Protein AF-A0A9W8L5I8-F1 (afdb_monomer_lite)

InterPro domains:
  IPR013087 Zinc finger C2H2-type [PS00028] (6-27)

Organism: NCBI:txid417178

pLDDT: mean 70.94, std 17.39, range [49.97, 94.31]

Secondary structure (DSSP, 8-state):
---EE-TTT--EESSHHHHHHHHHHHH-PPP----TT---------------------------------

Radius of gyration: 31.24 Å; chains: 1; bounding box: 40×43×78 Å

Foldseek 3Di:
DDWDADPVPRDIDPDPVVNQVCCCPVVVDPDPPVPVDPPPPPPDDDDDDDDDDDDDDDDDDDDDDDDDDD

Structure (mmCIF, N/CA/C/O backbone):
data_AF-A0A9W8L5I8-F1
#
_entry.id   AF-A0A9W8L5I8-F1
#
loop_
_atom_site.group_PDB
_atom_site.id
_atom_site.type_symbol
_atom_site.label_atom_id
_atom_site.label_alt_id
_atom_site.label_comp_id
_atom_site.label_asym_id
_atom_site.label_entity_id
_atom_site.label_seq_id
_atom_site.pdbx_PDB_ins_code
_atom_site.Cartn_x
_atom_site.Cartn_y
_atom_site.Cartn_z
_atom_site.occupancy
_atom_site.B_iso_or_equiv
_atom_site.auth_seq_id
_atom_site.auth_comp_id
_atom_site.auth_asym_id
_atom_site.auth_atom_id
_atom_site.pdbx_PDB_model_num
ATOM 1 N N . MET A 1 1 ? 12.778 -4.118 -17.324 1.00 70.88 1 MET A N 1
ATOM 2 C CA . MET A 1 1 ? 12.193 -3.170 -16.352 1.00 70.88 1 MET A CA 1
ATOM 3 C C . MET A 1 1 ? 11.181 -3.928 -15.513 1.00 70.88 1 MET A C 1
ATOM 5 O O . MET A 1 1 ? 10.287 -4.538 -16.084 1.00 70.88 1 MET A O 1
ATOM 9 N N . THR A 1 2 ? 11.363 -3.986 -14.195 1.00 85.50 2 THR A N 1
ATOM 10 C CA . THR A 1 2 ? 10.406 -4.621 -13.274 1.00 85.50 2 THR A CA 1
ATOM 11 C C . THR A 1 2 ? 9.534 -3.537 -12.659 1.00 85.50 2 THR A C 1
ATOM 13 O O . THR A 1 2 ? 10.059 -2.695 -11.941 1.00 85.50 2 THR A O 1
ATOM 16 N N . VAL A 1 3 ? 8.231 -3.557 -12.934 1.00 91.31 3 VAL A N 1
ATOM 17 C CA . VAL A 1 3 ? 7.270 -2.583 -12.393 1.00 91.31 3 VAL A CA 1
ATOM 18 C C . VAL A 1 3 ? 6.542 -3.147 -11.173 1.00 91.31 3 VAL A C 1
ATOM 20 O O . VAL A 1 3 ? 6.274 -4.349 -11.102 1.00 91.31 3 VAL A O 1
ATOM 23 N N . PHE A 1 4 ? 6.206 -2.285 -10.214 1.00 92.19 4 PHE A N 1
ATOM 24 C CA . PHE A 1 4 ? 5.505 -2.647 -8.981 1.00 92.19 4 PHE A CA 1
ATOM 25 C C . PHE A 1 4 ? 4.092 -2.070 -8.997 1.00 92.19 4 PHE A C 1
ATOM 27 O O . PHE A 1 4 ? 3.913 -0.857 -9.036 1.00 92.19 4 PHE A O 1
ATOM 34 N N . VAL A 1 5 ? 3.080 -2.938 -8.958 1.00 93.25 5 VAL A N 1
ATOM 35 C CA . VAL A 1 5 ? 1.670 -2.532 -9.052 1.00 93.25 5 VAL A CA 1
ATOM 36 C C . VAL A 1 5 ? 0.968 -2.745 -7.716 1.00 93.25 5 VAL A C 1
ATOM 38 O O . VAL A 1 5 ? 0.960 -3.855 -7.176 1.00 93.25 5 VAL A O 1
ATOM 41 N N . CYS A 1 6 ? 0.339 -1.694 -7.193 1.00 92.00 6 CYS A N 1
ATOM 42 C CA . CYS A 1 6 ? -0.521 -1.792 -6.019 1.00 92.00 6 CYS A CA 1
ATOM 43 C C . CYS A 1 6 ? -1.840 -2.473 -6.362 1.00 92.00 6 CYS A C 1
ATOM 45 O O . CYS A 1 6 ? -2.602 -1.993 -7.188 1.00 92.00 6 CYS A O 1
ATOM 47 N N . LYS A 1 7 ? -2.152 -3.587 -5.697 1.00 89.25 7 LYS A N 1
ATOM 48 C CA . LYS A 1 7 ? -3.397 -4.330 -5.948 1.00 89.25 7 LYS A CA 1
ATOM 49 C C . LYS A 1 7 ? -4.642 -3.623 -5.413 1.00 89.25 7 LYS A C 1
ATOM 51 O O . LYS A 1 7 ? -5.732 -3.885 -5.903 1.00 89.25 7 LYS A O 1
ATOM 56 N N . SER A 1 8 ? -4.476 -2.740 -4.431 1.00 90.06 8 SER A N 1
ATOM 57 C CA . SER A 1 8 ? -5.588 -2.041 -3.785 1.00 90.06 8 SER A CA 1
ATOM 58 C C . SER A 1 8 ? -6.068 -0.836 -4.596 1.00 90.06 8 SER A C 1
ATOM 60 O O . SER A 1 8 ? -7.264 -0.587 -4.658 1.00 90.06 8 SER A O 1
ATOM 62 N N . CYS A 1 9 ? -5.152 -0.095 -5.228 1.00 93.75 9 CYS A N 1
ATOM 63 C CA . CYS A 1 9 ? -5.476 1.130 -5.972 1.00 93.75 9 CYS A CA 1
ATOM 64 C C . CYS A 1 9 ? -4.948 1.155 -7.415 1.00 93.75 9 CYS A C 1
ATOM 66 O O . CYS A 1 9 ? -5.052 2.180 -8.080 1.00 93.75 9 CYS A O 1
ATOM 68 N N . GLN A 1 10 ? -4.352 0.056 -7.889 1.00 93.12 10 GLN A N 1
ATOM 69 C CA . GLN A 1 10 ? -3.839 -0.128 -9.256 1.00 93.12 10 GLN A CA 1
ATOM 70 C C . GLN A 1 10 ? -2.783 0.900 -9.705 1.00 93.12 10 GLN A C 1
ATOM 72 O O . GLN A 1 10 ? -2.505 1.031 -10.894 1.00 93.12 10 GLN A O 1
ATOM 77 N N . LEU A 1 11 ? -2.136 1.588 -8.756 1.00 93.50 11 LEU A N 1
ATOM 78 C CA . LEU A 1 11 ? -1.019 2.489 -9.042 1.00 93.50 11 LEU A CA 1
ATOM 79 C C . LEU A 1 11 ? 0.234 1.699 -9.426 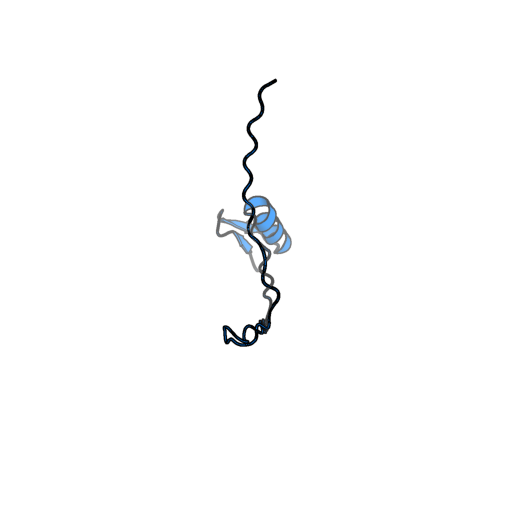1.00 93.50 11 LEU A C 1
ATOM 81 O O . LEU A 1 11 ? 0.555 0.681 -8.805 1.00 93.50 11 LEU A O 1
ATOM 85 N N . VAL A 1 12 ? 0.947 2.204 -10.431 1.00 94.31 12 VAL A N 1
ATOM 86 C CA . VAL A 1 12 ? 2.187 1.622 -10.947 1.00 94.31 12 VAL A CA 1
ATOM 87 C C . VAL A 1 12 ? 3.367 2.457 -10.470 1.00 94.31 12 VAL A C 1
ATOM 89 O O . VAL A 1 12 ? 3.393 3.673 -10.645 1.00 94.31 12 VAL A O 1
ATOM 92 N N . PHE A 1 13 ? 4.351 1.785 -9.888 1.00 93.44 13 PHE A N 1
ATOM 93 C CA . PHE A 1 13 ? 5.593 2.375 -9.414 1.00 93.44 13 PHE A CA 1
ATOM 94 C C . PHE A 1 13 ? 6.770 1.720 -10.132 1.00 93.44 13 PHE A C 1
ATOM 96 O O . PHE A 1 13 ? 6.814 0.499 -10.297 1.00 93.44 13 PHE A O 1
ATOM 103 N N . ASP A 1 14 ? 7.742 2.534 -10.531 1.00 93.94 14 ASP A N 1
ATOM 104 C CA . ASP A 1 14 ? 8.984 2.053 -11.147 1.00 93.94 14 ASP A CA 1
ATOM 105 C C . ASP A 1 14 ? 9.993 1.553 -10.096 1.00 93.94 14 ASP A C 1
ATOM 107 O O . ASP A 1 14 ? 10.813 0.678 -10.352 1.00 93.94 14 ASP A O 1
ATOM 111 N N . SER A 1 15 ? 9.875 2.047 -8.859 1.00 92.88 15 SER A N 1
ATOM 112 C CA . SER A 1 15 ? 10.763 1.694 -7.756 1.00 92.88 15 SER A CA 1
ATOM 113 C C . SER A 1 15 ? 10.030 0.957 -6.639 1.00 92.88 15 SER A C 1
ATOM 115 O O . SER A 1 15 ? 8.931 1.336 -6.219 1.00 92.88 15 SER A O 1
ATOM 117 N N . ARG A 1 16 ? 10.687 -0.085 -6.115 1.00 91.06 16 ARG A N 1
ATOM 118 C CA . ARG A 1 16 ? 10.188 -0.879 -4.988 1.00 91.06 16 ARG A CA 1
ATOM 119 C C . ARG A 1 16 ? 9.978 -0.024 -3.742 1.00 91.06 16 ARG A C 1
ATOM 121 O O . ARG A 1 16 ? 8.959 -0.178 -3.082 1.00 91.06 16 ARG A O 1
ATOM 128 N N . GLU A 1 17 ? 10.912 0.874 -3.436 1.00 92.31 17 GLU A N 1
ATOM 129 C CA . GLU A 1 17 ? 10.859 1.702 -2.225 1.00 92.31 17 GLU A CA 1
ATOM 130 C C . GLU A 1 17 ? 9.609 2.591 -2.207 1.00 92.31 17 GLU A C 1
ATOM 132 O O . GLU A 1 17 ? 8.915 2.690 -1.195 1.00 92.31 17 GLU A O 1
ATOM 137 N N . TRP A 1 18 ? 9.263 3.160 -3.363 1.00 92.75 18 TRP A N 1
ATOM 138 C CA . TRP A 1 18 ? 8.054 3.962 -3.535 1.00 92.75 18 TRP A CA 1
ATOM 139 C C . TRP A 1 18 ? 6.785 3.134 -3.363 1.00 92.75 18 TRP A C 1
ATOM 141 O O . TRP A 1 18 ? 5.871 3.557 -2.656 1.00 92.75 18 TRP A O 1
ATOM 151 N N . TYR A 1 19 ? 6.747 1.937 -3.951 1.00 93.19 19 TYR A N 1
ATOM 152 C CA . TYR A 1 19 ? 5.644 1.000 -3.763 1.00 93.19 19 TYR A CA 1
ATOM 153 C C . TYR A 1 19 ? 5.464 0.608 -2.287 1.00 93.19 19 TYR A C 1
ATOM 155 O O . TYR A 1 19 ? 4.342 0.624 -1.782 1.00 93.19 19 TYR A O 1
ATOM 163 N N . GLU A 1 20 ? 6.551 0.291 -1.578 1.00 90.69 20 GLU A N 1
ATOM 164 C CA . GLU A 1 20 ? 6.509 -0.080 -0.159 1.00 90.69 20 GLU A CA 1
ATOM 165 C C . GLU A 1 20 ? 6.049 1.093 0.717 1.00 90.69 20 GLU A C 1
ATOM 167 O O . GLU A 1 20 ? 5.186 0.911 1.579 1.00 90.69 20 GLU A O 1
ATOM 172 N N . ASN A 1 21 ? 6.551 2.307 0.462 1.00 92.75 21 ASN A N 1
ATOM 173 C CA . ASN A 1 21 ? 6.124 3.504 1.186 1.00 92.75 21 ASN A CA 1
ATOM 174 C C . ASN A 1 21 ? 4.641 3.812 0.956 1.00 92.75 21 ASN A C 1
ATOM 176 O O . ASN A 1 21 ? 3.916 4.106 1.907 1.00 92.75 21 ASN A O 1
ATOM 180 N N . HIS A 1 22 ? 4.186 3.711 -0.294 1.00 93.38 22 HIS A N 1
ATOM 181 C CA . HIS A 1 22 ? 2.784 3.869 -0.656 1.00 93.38 22 HIS A CA 1
ATOM 182 C C . HIS A 1 22 ? 1.906 2.819 0.038 1.00 93.38 22 HIS A C 1
ATOM 184 O O . HIS A 1 22 ? 0.926 3.172 0.691 1.00 93.38 22 HIS A O 1
ATOM 190 N N . ALA A 1 23 ? 2.276 1.538 -0.026 1.00 91.75 23 ALA A N 1
ATOM 191 C CA . ALA A 1 23 ? 1.516 0.469 0.614 1.00 91.75 23 ALA A CA 1
ATOM 192 C C . ALA A 1 23 ? 1.417 0.663 2.139 1.00 91.75 23 ALA A C 1
ATOM 194 O O . ALA A 1 23 ? 0.350 0.451 2.719 1.00 91.75 23 ALA A O 1
ATOM 195 N N . GLN A 1 24 ? 2.490 1.131 2.781 1.00 91.12 24 GLN A N 1
ATOM 196 C CA . GLN A 1 24 ? 2.510 1.395 4.217 1.00 91.12 24 GLN A CA 1
ATOM 197 C C . GLN A 1 24 ? 1.673 2.624 4.598 1.00 91.12 24 GLN A C 1
ATOM 199 O O . GLN A 1 24 ? 0.859 2.545 5.513 1.00 91.12 24 GLN A O 1
ATOM 204 N N . LYS A 1 25 ? 1.846 3.758 3.909 1.00 93.62 25 LYS A N 1
ATOM 205 C CA . LYS A 1 25 ? 1.162 5.016 4.259 1.00 93.62 25 LYS A CA 1
ATOM 206 C C . LYS A 1 25 ? -0.302 5.043 3.834 1.00 93.62 25 LYS A C 1
ATOM 208 O O . LYS A 1 25 ? -1.126 5.599 4.549 1.00 93.62 25 LYS A O 1
ATOM 213 N N . THR A 1 26 ? -0.621 4.484 2.668 1.00 94.00 26 THR A N 1
ATOM 214 C CA . THR A 1 26 ? -1.965 4.556 2.081 1.00 94.00 26 THR A CA 1
ATOM 215 C C . THR A 1 26 ? -2.839 3.379 2.502 1.00 94.00 26 THR A C 1
ATOM 217 O O . THR A 1 26 ? -4.037 3.555 2.696 1.00 94.00 26 THR A O 1
ATOM 220 N N . HIS A 1 27 ? -2.262 2.183 2.652 1.00 91.56 27 HIS A N 1
ATOM 221 C CA . HIS A 1 27 ? -3.029 0.970 2.957 1.00 91.56 27 HIS A CA 1
ATOM 222 C C . HIS A 1 27 ? -2.717 0.367 4.328 1.00 91.56 27 HIS A C 1
ATOM 224 O O . HIS A 1 27 ? -3.369 -0.601 4.711 1.00 91.56 27 HIS A O 1
ATOM 230 N N . GLY A 1 28 ? -1.731 0.895 5.062 1.00 86.75 28 GLY A N 1
ATOM 231 C CA . GLY A 1 28 ? -1.315 0.320 6.342 1.00 86.75 28 GLY A CA 1
ATOM 232 C C . GLY A 1 28 ? -0.770 -1.104 6.210 1.00 86.75 28 GLY A C 1
ATOM 233 O O . GLY A 1 28 ? -0.760 -1.847 7.189 1.00 86.75 28 GLY A O 1
ATOM 234 N N . LEU A 1 29 ? -0.357 -1.520 5.006 1.00 74.88 29 LEU A N 1
ATOM 235 C CA . LEU A 1 29 ? 0.100 -2.885 4.781 1.00 74.88 29 LEU A CA 1
ATOM 236 C C . LEU A 1 29 ? 1.491 -3.063 5.402 1.00 74.88 29 LEU A C 1
ATOM 238 O O . LEU A 1 29 ? 2.402 -2.291 5.082 1.00 74.88 29 LEU A O 1
ATOM 242 N N . PRO A 1 30 ? 1.692 -4.078 6.262 1.00 65.56 30 PRO A N 1
ATOM 243 C CA . PRO A 1 30 ? 3.015 -4.374 6.776 1.00 65.56 30 PRO A CA 1
ATOM 244 C C . PRO A 1 30 ? 3.896 -4.817 5.611 1.00 65.56 30 PRO A C 1
ATOM 246 O O . PRO A 1 30 ? 3.475 -5.612 4.761 1.00 65.56 30 PRO A O 1
ATOM 249 N N . LYS A 1 31 ? 5.129 -4.297 5.575 1.00 67.81 31 LYS A N 1
ATOM 250 C CA . LYS A 1 31 ? 6.171 -4.751 4.653 1.00 67.81 31 LYS A CA 1
ATOM 251 C C . LYS A 1 31 ? 6.179 -6.274 4.730 1.00 67.81 31 LYS A C 1
ATOM 253 O O . LYS A 1 31 ? 6.424 -6.815 5.808 1.00 67.81 31 LYS A O 1
ATOM 258 N N . ARG A 1 32 ? 5.858 -6.970 3.631 1.00 65.69 32 ARG A N 1
ATOM 259 C CA . ARG A 1 32 ? 6.038 -8.424 3.564 1.00 65.69 32 ARG A CA 1
ATOM 260 C C . ARG A 1 32 ? 7.537 -8.671 3.594 1.00 65.69 32 ARG A C 1
ATOM 262 O O . ARG A 1 32 ? 8.180 -8.843 2.565 1.00 65.69 32 ARG A O 1
ATOM 269 N N . VAL A 1 33 ? 8.100 -8.637 4.793 1.00 54.91 33 VAL A N 1
ATOM 270 C CA . VAL A 1 33 ? 9.349 -9.304 5.079 1.00 54.91 33 VAL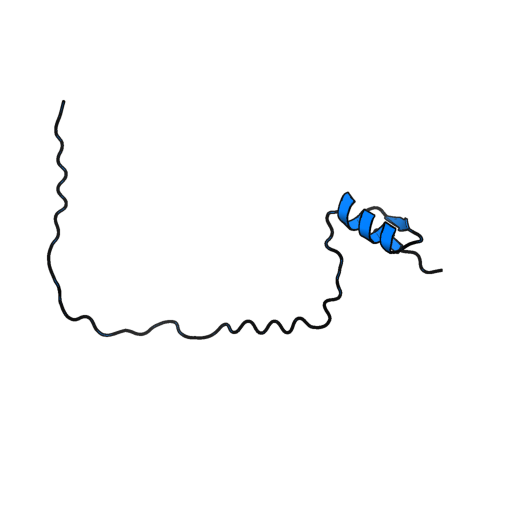 A CA 1
ATOM 271 C C . VAL A 1 33 ? 9.010 -10.758 4.812 1.00 54.91 33 VAL A C 1
ATOM 273 O O . VAL A 1 33 ? 8.181 -11.347 5.505 1.00 54.91 33 VAL A O 1
ATOM 276 N N . SER A 1 34 ? 9.555 -11.309 3.732 1.00 57.78 34 SER A N 1
ATOM 277 C CA . SER A 1 34 ? 9.650 -12.751 3.583 1.00 57.78 34 SER A CA 1
ATOM 278 C C . SER A 1 34 ? 10.537 -13.204 4.727 1.00 57.78 34 SER A C 1
ATOM 280 O O . SER A 1 34 ? 11.756 -13.271 4.585 1.00 57.78 34 SER A O 1
ATOM 282 N N . ILE A 1 35 ? 9.936 -13.406 5.898 1.00 61.19 35 ILE A N 1
ATOM 283 C CA . ILE A 1 35 ? 10.602 -14.061 7.001 1.00 61.19 35 ILE A CA 1
ATOM 284 C C . ILE A 1 35 ? 10.687 -15.511 6.544 1.00 61.19 35 ILE A C 1
ATOM 286 O O . ILE A 1 35 ? 9.773 -16.307 6.748 1.00 61.19 35 ILE A O 1
ATOM 290 N N . GLY A 1 36 ? 11.732 -15.801 5.769 1.00 56.81 36 GLY A N 1
ATOM 291 C CA . GLY A 1 36 ? 12.148 -17.158 5.495 1.00 56.81 36 GLY A CA 1
ATOM 292 C C . GLY A 1 36 ? 12.370 -17.798 6.851 1.00 56.81 36 GLY A C 1
ATOM 293 O O . GLY A 1 36 ? 13.303 -17.429 7.556 1.00 56.81 36 GLY A O 1
ATOM 294 N N . SER A 1 37 ? 11.447 -18.684 7.211 1.00 58.97 37 SER A N 1
ATOM 295 C CA . SER A 1 37 ? 11.522 -19.537 8.387 1.00 58.97 37 SER A CA 1
ATOM 296 C C . SER A 1 37 ? 11.582 -18.771 9.714 1.00 58.97 37 SER A C 1
ATOM 298 O O . SER A 1 37 ? 12.619 -18.738 10.372 1.00 58.97 37 SER A O 1
ATOM 300 N N . ILE A 1 38 ? 10.441 -18.255 10.195 1.00 63.66 38 ILE A N 1
ATOM 301 C CA . ILE A 1 38 ? 10.245 -18.349 11.647 1.00 63.66 38 ILE A CA 1
ATOM 302 C C . ILE A 1 38 ? 10.039 -19.841 11.923 1.00 63.66 38 ILE A C 1
ATOM 304 O O . ILE A 1 38 ? 8.950 -20.365 11.695 1.00 63.66 38 ILE A O 1
ATOM 308 N N . SER A 1 39 ? 11.077 -20.539 12.390 1.00 56.00 39 SER A N 1
ATOM 309 C CA . SER A 1 39 ? 10.836 -21.658 13.303 1.00 56.00 39 SER A CA 1
ATOM 310 C C . SER A 1 39 ? 10.270 -21.038 14.573 1.00 56.00 39 SER A C 1
ATOM 312 O O . SER A 1 39 ? 11.003 -20.694 15.496 1.00 56.00 39 SER A O 1
ATOM 314 N N . SER A 1 40 ? 8.957 -20.816 14.586 1.00 51.78 40 SER A N 1
ATOM 315 C CA . SER A 1 40 ? 8.221 -20.638 15.826 1.00 51.78 40 SER A CA 1
ATOM 316 C C . SER A 1 40 ? 8.220 -21.998 16.508 1.00 51.78 40 SER A C 1
ATOM 318 O O . SER A 1 40 ? 7.320 -22.798 16.285 1.00 51.78 40 SER A O 1
ATOM 320 N N . SER A 1 41 ? 9.250 -22.277 17.307 1.00 58.53 41 SER A N 1
ATOM 321 C CA . SER A 1 41 ? 9.105 -23.249 18.387 1.00 58.53 41 SER A CA 1
ATOM 322 C C . SER A 1 41 ? 8.377 -22.506 19.499 1.00 58.53 41 SER A C 1
ATOM 324 O O . SER A 1 41 ? 8.980 -21.839 20.335 1.00 58.53 41 SER A O 1
ATOM 326 N N . VAL A 1 42 ? 7.052 -22.476 19.392 1.00 61.78 42 VAL A N 1
ATOM 327 C CA . VAL A 1 42 ? 6.208 -22.278 20.562 1.00 61.78 42 VAL A CA 1
ATOM 328 C C . VAL A 1 42 ? 6.220 -23.615 21.290 1.00 61.78 42 VAL A C 1
ATOM 330 O O . VAL A 1 42 ? 5.598 -24.571 20.841 1.00 61.78 42 VAL A O 1
ATOM 333 N N . ASP A 1 43 ? 6.993 -23.712 22.368 1.00 60.03 43 ASP A N 1
ATOM 334 C CA . ASP A 1 43 ? 6.890 -24.827 23.309 1.00 60.03 43 ASP A CA 1
ATOM 335 C C . ASP A 1 43 ? 5.631 -24.611 24.167 1.00 60.03 43 ASP A C 1
ATOM 337 O O . ASP A 1 43 ? 5.681 -24.189 25.323 1.00 60.03 43 ASP A O 1
ATOM 341 N N . GLU A 1 44 ? 4.473 -24.836 23.550 1.00 71.94 44 GLU A N 1
ATOM 342 C CA . GLU A 1 44 ? 3.252 -25.207 24.257 1.00 71.94 44 GLU A CA 1
ATOM 343 C C . GLU A 1 44 ? 3.355 -26.709 24.530 1.00 71.94 44 GLU A C 1
ATOM 345 O O . GLU A 1 44 ? 3.461 -27.473 23.582 1.00 71.94 44 GLU A O 1
ATOM 350 N N . GLU A 1 45 ? 3.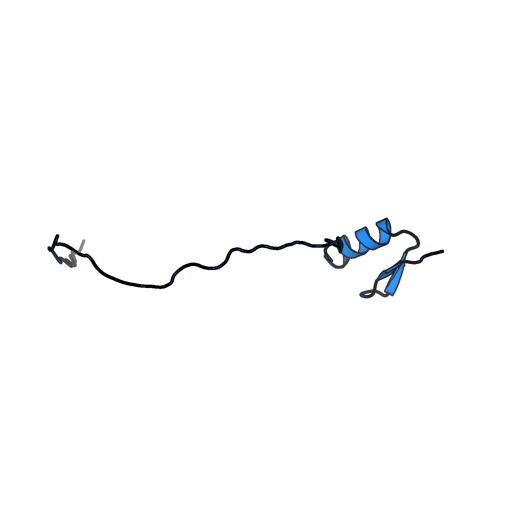448 -27.105 25.802 1.00 63.41 45 GLU A N 1
ATOM 351 C CA . GLU A 1 45 ? 2.875 -28.326 26.396 1.00 63.41 45 GLU A CA 1
ATOM 352 C C . GLU A 1 45 ? 3.547 -28.575 27.763 1.00 63.41 45 GLU A C 1
ATOM 354 O O . GLU A 1 45 ? 4.690 -29.020 27.823 1.00 63.41 45 GLU A O 1
ATOM 359 N N . ALA A 1 46 ? 2.830 -28.347 28.871 1.00 55.09 46 ALA A N 1
ATOM 360 C CA . ALA A 1 46 ? 2.800 -29.310 29.981 1.00 55.09 46 ALA A CA 1
ATOM 361 C C . ALA A 1 46 ? 1.790 -28.922 31.078 1.00 55.09 46 ALA A C 1
ATOM 363 O O . ALA A 1 46 ? 2.039 -28.063 31.922 1.00 55.09 46 ALA A O 1
ATOM 364 N N . ALA A 1 47 ? 0.720 -29.721 31.110 1.00 58.94 47 ALA A N 1
ATOM 365 C CA . ALA A 1 47 ? -0.005 -30.191 32.291 1.00 58.94 47 ALA A CA 1
ATOM 366 C C . ALA A 1 47 ? -1.119 -29.306 32.883 1.00 58.94 47 ALA A C 1
ATOM 368 O O . ALA A 1 47 ? -0.965 -28.582 33.865 1.00 58.94 47 ALA A O 1
ATOM 369 N N . ILE A 1 48 ? -2.318 -29.554 32.354 1.00 61.75 48 ILE A N 1
ATOM 370 C CA . ILE A 1 48 ? -3.551 -29.648 33.142 1.00 61.75 48 ILE A CA 1
ATOM 371 C C . ILE A 1 48 ? -3.467 -30.810 34.154 1.00 61.75 48 ILE A C 1
ATOM 373 O O . ILE A 1 48 ? -3.097 -31.923 33.797 1.00 61.75 48 ILE A O 1
ATOM 377 N N . GLU A 1 49 ? -3.871 -30.493 35.390 1.00 50.22 49 GLU A N 1
ATOM 378 C CA . GLU A 1 49 ? -4.395 -31.336 36.482 1.00 50.22 49 GLU A CA 1
ATOM 379 C C . GLU A 1 49 ? -3.586 -32.539 37.011 1.00 50.22 49 GLU A C 1
ATOM 381 O O . GLU A 1 49 ? -3.353 -33.522 36.320 1.00 50.22 49 GLU A O 1
ATOM 386 N N . THR A 1 50 ? -3.327 -32.556 38.330 1.00 55.53 50 THR A N 1
ATOM 387 C CA . THR A 1 50 ? -3.965 -33.508 39.275 1.00 55.53 50 THR A CA 1
ATOM 388 C C . THR A 1 50 ? -3.438 -33.304 40.708 1.00 55.53 50 THR A C 1
ATOM 390 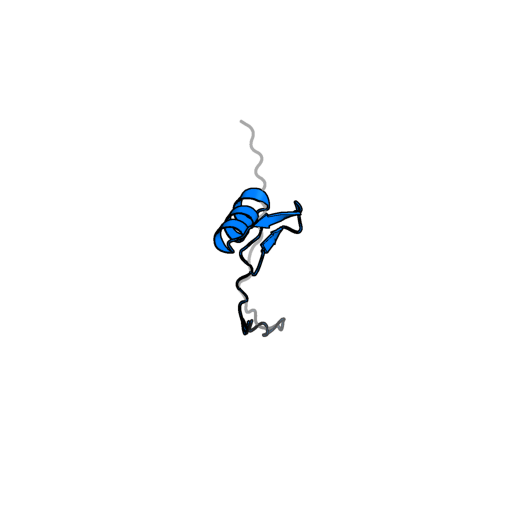O O . THR A 1 50 ? -2.295 -33.596 41.024 1.00 55.53 50 THR A O 1
ATOM 393 N N . ALA A 1 51 ? -4.326 -32.781 41.558 1.00 53.00 51 ALA A N 1
ATOM 394 C CA . ALA A 1 51 ? -4.641 -33.174 42.935 1.00 53.00 51 ALA A CA 1
ATOM 395 C C . ALA A 1 51 ? -3.559 -33.549 43.995 1.00 53.00 51 ALA A C 1
ATOM 397 O O . ALA A 1 51 ? -2.584 -34.252 43.776 1.00 53.00 51 ALA A O 1
ATOM 398 N N . VAL A 1 52 ? -3.946 -33.234 45.244 1.00 56.75 52 VAL A N 1
ATOM 399 C CA . VAL A 1 52 ? -3.564 -33.890 46.517 1.00 56.75 52 VAL A CA 1
ATOM 400 C C . VAL A 1 52 ? -2.339 -33.333 47.259 1.00 56.75 52 VAL A C 1
ATOM 402 O O . VAL A 1 52 ? -1.260 -33.910 47.248 1.00 56.75 52 VAL A O 1
ATOM 405 N N . ARG A 1 53 ? -2.570 -32.303 48.092 1.00 51.50 53 ARG A N 1
ATOM 406 C CA . ARG A 1 53 ? -2.465 -32.414 49.571 1.00 51.50 53 ARG A CA 1
ATOM 407 C C . ARG A 1 53 ? -2.740 -31.078 50.266 1.00 51.50 53 ARG A C 1
ATOM 409 O O . ARG A 1 53 ? -1.875 -30.222 50.388 1.00 51.50 53 ARG A O 1
ATOM 416 N N . ARG A 1 54 ? -3.952 -30.943 50.813 1.00 57.94 54 ARG A N 1
ATOM 417 C CA . ARG A 1 54 ? -4.192 -30.074 51.974 1.00 57.94 54 ARG A CA 1
ATOM 418 C C . ARG A 1 54 ? -3.726 -30.812 53.229 1.00 57.94 54 ARG A C 1
ATOM 420 O O . ARG A 1 54 ? -4.107 -31.970 53.408 1.00 57.94 54 ARG A O 1
ATOM 427 N N . PRO A 1 55 ? -3.023 -30.118 54.132 1.00 50.50 55 PRO A N 1
ATOM 428 C CA . PRO A 1 55 ? -3.333 -30.281 55.542 1.00 50.50 55 PRO A CA 1
ATOM 429 C C . PRO A 1 55 ? -3.531 -28.929 56.261 1.00 50.50 55 PRO A C 1
ATOM 431 O O . PRO A 1 55 ? -2.611 -28.147 56.450 1.00 50.50 55 PRO A O 1
ATOM 434 N N . TRP A 1 56 ? -4.792 -28.692 56.639 1.00 49.97 56 TRP A N 1
ATOM 435 C CA . TRP A 1 56 ? -5.272 -28.037 57.868 1.00 49.97 56 TRP A CA 1
ATOM 436 C C . TRP A 1 56 ? -4.660 -26.691 58.303 1.00 49.97 56 TRP A C 1
ATOM 438 O O . TRP A 1 56 ? -3.787 -26.620 59.161 1.00 49.97 56 TRP A O 1
ATOM 448 N N . ARG A 1 57 ? -5.333 -25.601 57.917 1.00 50.31 57 ARG A N 1
ATOM 449 C CA . ARG A 1 57 ? -5.695 -24.561 58.892 1.00 50.31 57 ARG A CA 1
ATOM 450 C C . ARG A 1 57 ? -7.068 -23.983 58.578 1.00 50.31 57 ARG A C 1
ATOM 452 O O . ARG A 1 57 ? -7.259 -23.046 57.816 1.00 50.31 57 ARG A O 1
ATOM 459 N N . THR A 1 58 ? -8.035 -24.686 59.143 1.00 56.78 58 THR A N 1
ATOM 460 C CA . THR A 1 58 ? -9.427 -24.308 59.339 1.00 56.78 58 THR A CA 1
ATOM 461 C C . THR A 1 58 ? -9.532 -22.984 60.100 1.00 56.78 58 THR A C 1
ATOM 463 O O . THR A 1 58 ? -8.681 -22.709 60.945 1.00 56.78 58 THR A O 1
ATOM 466 N N . LYS A 1 59 ? -10.685 -22.322 59.903 1.00 53.09 59 LYS A N 1
ATOM 467 C CA . LYS A 1 59 ? -11.338 -21.286 60.730 1.00 53.09 59 LYS A CA 1
ATOM 468 C C . LYS A 1 59 ? -11.054 -19.847 60.269 1.00 53.09 59 LYS A C 1
ATOM 470 O O . LYS A 1 59 ? -9.906 -19.463 60.163 1.00 53.09 59 LYS A O 1
ATOM 475 N N . LEU A 1 60 ? -12.035 -18.985 60.005 1.00 56.34 60 LEU A N 1
ATOM 476 C CA . LEU A 1 60 ? -13.476 -19.006 60.270 1.00 56.34 60 LEU A CA 1
ATOM 477 C C . LEU A 1 60 ? -14.162 -17.967 59.367 1.00 56.34 60 LEU A C 1
ATOM 479 O O . LEU A 1 60 ? -13.581 -16.942 59.025 1.00 56.34 60 LEU A O 1
ATOM 483 N N . LEU A 1 61 ? -15.420 -18.251 59.036 1.00 54.12 61 LEU A N 1
ATOM 484 C CA . LEU A 1 61 ? -16.398 -17.299 58.522 1.00 54.12 61 LEU A CA 1
ATOM 485 C C . LEU A 1 61 ? -16.581 -16.123 59.490 1.00 54.12 61 LEU A C 1
ATOM 487 O O . LEU A 1 61 ? -16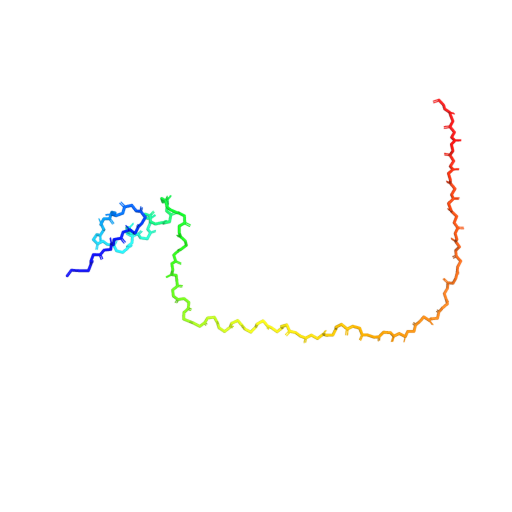.722 -16.354 60.688 1.00 54.12 61 LEU A O 1
ATOM 491 N N . ALA A 1 62 ? -16.726 -14.910 58.957 1.00 50.94 62 ALA A N 1
ATOM 492 C CA . ALA A 1 62 ? -17.602 -13.897 59.542 1.00 50.94 62 ALA A CA 1
ATOM 493 C C . ALA A 1 62 ? -17.951 -12.833 58.492 1.00 50.94 62 ALA A C 1
ATOM 495 O O . ALA A 1 62 ? -17.274 -11.821 58.335 1.00 50.94 62 ALA A O 1
ATOM 496 N N . VAL A 1 63 ? -19.051 -13.069 57.777 1.00 53.22 63 VAL A N 1
ATOM 497 C CA . VAL A 1 63 ? -19.866 -11.983 57.231 1.00 53.22 63 VAL A CA 1
ATOM 498 C C . VAL A 1 63 ? -20.412 -11.213 58.429 1.00 53.22 63 VAL A C 1
ATOM 500 O O . VAL A 1 63 ? -21.224 -11.751 59.178 1.00 53.22 63 VAL A O 1
ATOM 503 N N . LEU A 1 64 ? -20.003 -9.958 58.597 1.00 52.69 64 LEU A N 1
ATOM 504 C CA . LEU A 1 64 ? -20.733 -9.015 59.435 1.00 52.69 64 LEU A CA 1
ATOM 505 C C . LEU A 1 64 ? -21.065 -7.775 58.605 1.00 52.69 64 LEU A C 1
ATOM 507 O O . LEU A 1 64 ? -20.256 -6.870 58.422 1.00 52.69 64 LEU A O 1
ATOM 511 N N . ARG A 1 65 ? -22.296 -7.762 58.081 1.00 53.41 65 ARG A N 1
ATOM 512 C CA . ARG A 1 65 ? -22.995 -6.528 57.721 1.00 53.41 65 ARG A CA 1
ATOM 513 C C . ARG A 1 65 ? -23.148 -5.711 59.001 1.00 53.41 65 ARG A C 1
ATOM 515 O O . ARG A 1 65 ? -23.847 -6.157 59.907 1.00 53.41 65 ARG A O 1
ATOM 522 N N . ILE A 1 66 ? -22.577 -4.513 59.050 1.00 58.31 66 ILE A N 1
ATOM 523 C CA . ILE A 1 66 ? -22.988 -3.507 60.029 1.00 58.31 66 ILE A CA 1
ATOM 524 C C . ILE A 1 66 ? -23.597 -2.340 59.261 1.00 58.31 66 ILE A C 1
ATOM 526 O O . ILE A 1 66 ? -22.937 -1.619 58.521 1.00 58.31 66 ILE A O 1
ATOM 530 N N . ARG A 1 67 ? -24.911 -2.222 59.430 1.00 54.03 67 ARG A N 1
ATOM 531 C CA . ARG A 1 67 ? -25.740 -1.072 59.097 1.00 54.03 67 ARG A CA 1
ATOM 532 C C . ARG A 1 67 ? -25.686 -0.133 60.299 1.00 54.03 67 ARG A C 1
ATOM 534 O O . ARG A 1 67 ? -26.212 -0.505 61.342 1.00 54.03 67 ARG A O 1
ATOM 541 N N . THR A 1 68 ? -25.138 1.072 60.159 1.00 60.50 68 THR A N 1
ATOM 542 C CA . THR A 1 68 ? -25.374 2.161 61.121 1.00 60.50 68 THR A CA 1
ATOM 543 C C . THR A 1 68 ? -25.611 3.476 60.396 1.00 60.50 68 THR A C 1
ATOM 545 O O . THR A 1 68 ? -24.931 3.823 59.438 1.00 60.50 68 THR A O 1
ATOM 548 N N . LYS A 1 69 ? -26.670 4.131 60.857 1.00 55.06 69 LYS A N 1
ATOM 549 C CA . LYS A 1 69 ? -27.291 5.369 60.403 1.00 55.06 69 LYS A CA 1
ATOM 550 C C . LYS A 1 69 ? -26.511 6.554 60.990 1.00 55.06 69 L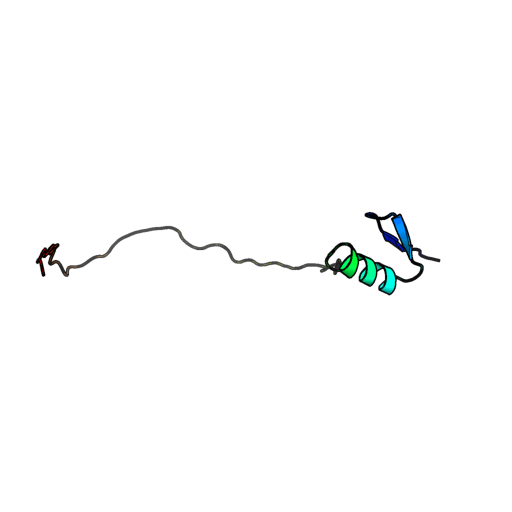YS A C 1
ATOM 552 O O . LYS A 1 69 ? -26.132 6.476 62.157 1.00 55.06 69 LYS A O 1
ATOM 557 N N . GLY A 1 70 ? -26.329 7.615 60.213 1.00 50.72 70 GLY A N 1
ATOM 558 C CA . GLY A 1 70 ? -25.845 8.927 60.641 1.00 50.72 70 GLY A CA 1
ATOM 559 C C . GLY A 1 70 ? -26.340 9.953 59.649 1.00 50.72 70 GLY A C 1
ATOM 560 O O . GLY A 1 70 ? -25.893 9.845 58.489 1.00 50.72 70 GLY A O 1
#

Sequence (70 aa):
MTVFVCKSCQLVFDSREWYENHAQKTHGLPKRVSIGSISSSVDEEAAIETAVRRPWRTKLLAVLRIRTKG